Protein AF-A0A1Y2XE36-F1 (afdb_monomer_lite)

Structure (mmCIF, N/CA/C/O backbone):
data_AF-A0A1Y2XE36-F1
#
_entry.id   AF-A0A1Y2XE36-F1
#
loop_
_atom_site.group_PDB
_atom_site.id
_atom_site.type_symbol
_atom_site.label_atom_id
_atom_site.label_alt_id
_atom_site.label_comp_id
_atom_site.label_asym_id
_atom_site.label_entity_id
_atom_site.label_seq_id
_atom_site.pdbx_PDB_ins_code
_atom_site.Cartn_x
_atom_site.Cartn_y
_atom_site.Cartn_z
_atom_site.occupancy
_atom_site.B_iso_or_equiv
_atom_site.auth_seq_id
_atom_site.auth_comp_id
_atom_site.auth_asym_id
_atom_site.auth_atom_id
_atom_site.pdbx_PDB_model_num
ATOM 1 N N . MET A 1 1 ? -42.451 23.500 21.630 1.00 52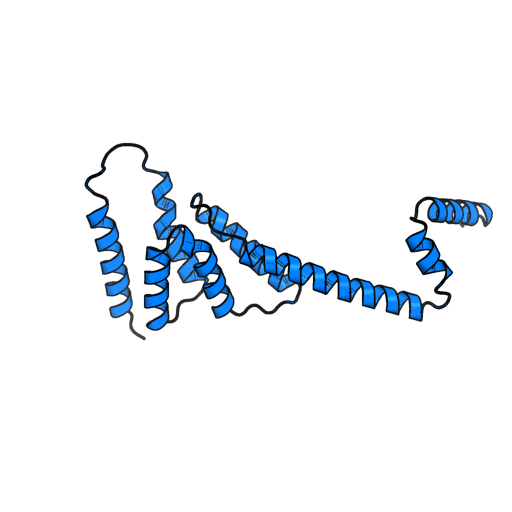.38 1 MET A N 1
ATOM 2 C CA . MET A 1 1 ? -43.451 22.410 21.682 1.00 52.38 1 MET A CA 1
ATOM 3 C C . MET A 1 1 ? -42.757 21.127 22.104 1.00 52.38 1 MET A C 1
ATOM 5 O O . MET A 1 1 ? -41.811 20.723 21.441 1.00 52.38 1 MET A O 1
ATOM 9 N N . ALA A 1 2 ? -43.164 20.532 23.225 1.00 70.12 2 ALA A N 1
ATOM 10 C CA . ALA A 1 2 ? -42.631 19.250 23.683 1.00 70.12 2 ALA A CA 1
ATOM 11 C C . ALA A 1 2 ? -43.468 18.109 23.091 1.00 70.12 2 ALA A C 1
ATOM 13 O O . ALA A 1 2 ? -44.692 18.214 23.046 1.00 70.12 2 ALA A O 1
ATOM 14 N N . LEU A 1 3 ? -42.824 17.028 22.641 1.00 76.44 3 LEU A N 1
ATOM 15 C CA . LEU A 1 3 ? -43.555 15.859 22.149 1.00 76.44 3 LEU A CA 1
ATOM 16 C C . LEU A 1 3 ? -44.419 15.262 23.261 1.00 76.44 3 LEU A C 1
ATOM 18 O O . LEU A 1 3 ? -43.937 15.047 24.382 1.00 76.44 3 LEU A O 1
ATOM 22 N N . THR A 1 4 ? -45.666 14.933 22.922 1.00 89.06 4 THR A N 1
ATOM 23 C CA . THR A 1 4 ? -46.552 14.199 23.826 1.00 89.06 4 THR A CA 1
ATOM 24 C C . THR A 1 4 ? -45.997 12.792 24.077 1.00 89.06 4 THR A C 1
ATOM 26 O O . THR A 1 4 ? -45.240 12.239 23.272 1.00 89.06 4 THR A O 1
ATOM 29 N N . ASN A 1 5 ? -46.362 12.176 25.204 1.00 87.44 5 ASN A N 1
ATOM 30 C CA . ASN A 1 5 ? -45.898 10.822 25.535 1.00 87.44 5 ASN A CA 1
ATOM 31 C C . ASN A 1 5 ? -46.329 9.777 24.490 1.00 87.44 5 ASN A C 1
ATOM 33 O O . ASN A 1 5 ? -45.598 8.819 24.239 1.00 87.44 5 ASN A O 1
ATOM 37 N N . MET A 1 6 ? -47.465 10.001 23.828 1.00 89.38 6 MET A N 1
ATOM 38 C CA . MET A 1 6 ? -47.943 9.160 22.731 1.00 89.38 6 MET A CA 1
ATOM 39 C C . MET A 1 6 ? -47.073 9.273 21.480 1.00 89.38 6 MET A C 1
ATOM 41 O O . MET A 1 6 ? -46.784 8.258 20.845 1.00 89.38 6 MET A O 1
ATOM 45 N N . ASP A 1 7 ? -46.604 10.474 21.149 1.00 85.19 7 ASP A N 1
ATOM 46 C CA . ASP A 1 7 ? -45.724 10.675 19.996 1.00 85.19 7 ASP A CA 1
ATOM 47 C C . ASP A 1 7 ? -44.355 10.038 20.235 1.00 85.19 7 ASP A C 1
ATOM 49 O O . ASP A 1 7 ? -43.833 9.343 19.363 1.00 85.19 7 ASP A O 1
ATOM 53 N N . LYS A 1 8 ? -43.819 10.159 21.457 1.00 85.50 8 LYS A N 1
ATOM 54 C CA . LYS A 1 8 ? -42.586 9.466 21.868 1.00 85.50 8 LYS A CA 1
ATOM 55 C C . LYS A 1 8 ? -42.714 7.946 21.724 1.00 85.50 8 LYS A C 1
ATOM 57 O O . LYS A 1 8 ? -41.809 7.305 21.195 1.00 85.50 8 LYS A O 1
ATOM 62 N N . LEU A 1 9 ? -43.847 7.373 22.139 1.00 86.62 9 LEU A N 1
ATOM 63 C CA . LEU A 1 9 ? -44.135 5.940 22.005 1.00 86.62 9 LEU A CA 1
ATOM 64 C C . LEU A 1 9 ? -44.249 5.495 20.544 1.00 86.62 9 LEU A C 1
ATOM 66 O O . LEU A 1 9 ? -43.702 4.456 20.174 1.00 86.62 9 LEU A O 1
ATOM 70 N N . LYS A 1 10 ? -44.925 6.277 19.695 1.00 84.62 10 LYS A N 1
ATOM 71 C CA . LYS A 1 10 ? -45.039 5.987 18.258 1.00 84.62 10 LYS A CA 1
ATOM 72 C C . LYS A 1 10 ? -43.679 6.031 17.566 1.00 84.62 10 LYS A C 1
ATOM 74 O O . LYS A 1 10 ? -43.368 5.134 16.783 1.00 84.62 10 LYS A O 1
ATOM 79 N N . ILE A 1 11 ? -42.850 7.021 17.893 1.00 81.38 11 ILE A N 1
ATOM 80 C CA . ILE A 1 11 ? -41.484 7.145 17.371 1.00 81.38 11 ILE A CA 1
ATOM 81 C C . ILE A 1 11 ? -40.626 5.964 17.832 1.00 81.38 11 ILE A C 1
ATOM 83 O O . ILE A 1 11 ? -40.015 5.305 16.994 1.00 81.38 11 ILE A O 1
ATOM 87 N N . ALA A 1 12 ? -40.646 5.620 19.123 1.00 76.88 12 ALA A N 1
ATOM 88 C CA . ALA A 1 12 ? -39.915 4.470 19.657 1.00 76.88 12 ALA A CA 1
ATOM 89 C C . ALA A 1 12 ? -40.328 3.155 18.974 1.00 76.88 12 ALA A C 1
ATOM 91 O O . ALA A 1 12 ? -39.475 2.375 18.553 1.00 76.88 12 ALA A O 1
ATOM 92 N N . LYS A 1 13 ? -41.634 2.942 18.781 1.00 80.00 13 LYS A N 1
ATOM 93 C CA . LYS A 1 13 ? -42.175 1.759 18.098 1.00 80.00 13 LYS A CA 1
ATOM 94 C C . LYS A 1 13 ? -41.775 1.706 16.624 1.00 80.00 13 LYS A C 1
ATOM 96 O O . LYS A 1 13 ? -41.534 0.626 16.093 1.00 80.00 13 LYS A O 1
ATOM 101 N N . THR A 1 14 ? -41.691 2.864 15.975 1.00 80.06 14 THR A N 1
ATOM 102 C CA . THR A 1 14 ? -41.261 2.977 14.578 1.00 80.06 14 THR A CA 1
ATOM 103 C C . THR A 1 14 ? -39.780 2.646 14.468 1.00 80.06 14 THR A C 1
ATOM 105 O O . THR A 1 14 ? -39.446 1.741 13.719 1.00 80.06 14 THR A O 1
ATOM 108 N N . ILE A 1 15 ? -38.927 3.253 15.301 1.00 71.38 15 ILE A N 1
ATOM 109 C CA . ILE A 1 15 ? -37.492 2.945 15.415 1.00 71.38 15 ILE A CA 1
ATOM 110 C C . ILE A 1 15 ? -37.280 1.440 15.651 1.00 71.38 15 ILE A C 1
ATOM 112 O O . ILE A 1 15 ? -36.540 0.794 14.914 1.00 71.38 15 ILE A O 1
ATOM 116 N N . MET A 1 16 ? -37.990 0.846 16.613 1.00 65.25 16 MET A N 1
ATOM 117 C CA . MET A 1 16 ? -37.930 -0.597 16.885 1.00 65.25 16 MET A CA 1
ATOM 118 C C . MET A 1 16 ? -38.360 -1.471 15.698 1.00 65.25 16 MET A C 1
ATOM 120 O O . MET A 1 16 ? -37.926 -2.611 15.593 1.00 65.25 16 MET A O 1
ATOM 124 N N . LYS A 1 17 ? -39.221 -0.979 14.807 1.00 72.19 17 LYS A N 1
ATOM 125 C CA . LYS A 1 17 ? -39.660 -1.725 13.622 1.00 72.19 17 LYS A CA 1
ATOM 126 C C . LYS A 1 17 ? -38.649 -1.626 12.476 1.00 72.19 17 LYS A C 1
ATOM 128 O O . LYS A 1 17 ? -38.546 -2.561 11.687 1.00 72.19 17 LYS A O 1
ATOM 133 N N . THR A 1 18 ? -37.917 -0.514 12.372 1.00 70.00 18 THR A N 1
ATOM 134 C CA . THR A 1 18 ? -36.941 -0.276 11.296 1.00 70.00 18 THR A CA 1
ATOM 135 C C . THR A 1 18 ? -35.593 -0.957 11.536 1.00 70.00 18 THR A C 1
ATOM 137 O O . THR A 1 18 ? -34.900 -1.279 10.571 1.00 70.00 18 THR A O 1
ATOM 140 N N . TYR A 1 19 ? -35.199 -1.194 12.791 1.00 58.94 19 TYR A N 1
ATOM 141 C CA . TYR A 1 19 ? -33.928 -1.855 13.103 1.00 58.94 19 TYR A CA 1
ATOM 142 C C . TYR A 1 19 ? -34.033 -3.389 13.039 1.00 58.94 19 TYR A C 1
ATOM 144 O O . TYR A 1 19 ? -35.001 -3.993 13.496 1.00 58.94 19 TYR A O 1
ATOM 152 N N . ARG A 1 20 ? -33.009 -4.047 12.469 1.00 62.66 20 ARG A N 1
ATOM 153 C CA . ARG A 1 20 ? -32.914 -5.520 12.402 1.00 62.66 20 ARG A CA 1
ATOM 154 C C . ARG A 1 20 ? -32.959 -6.118 13.817 1.00 62.66 20 ARG A C 1
ATOM 156 O O . ARG A 1 20 ? -32.248 -5.632 14.694 1.00 62.66 20 ARG A O 1
ATOM 163 N N . ARG A 1 21 ? -33.724 -7.206 14.013 1.00 56.34 21 ARG A N 1
ATOM 164 C CA . ARG A 1 21 ? -33.886 -7.931 15.299 1.00 56.34 21 ARG A CA 1
ATOM 165 C C . ARG A 1 21 ? -32.564 -8.169 16.042 1.00 56.34 21 ARG A C 1
ATOM 167 O O . ARG A 1 21 ? -32.505 -7.909 17.231 1.00 56.34 21 ARG A O 1
ATOM 174 N N . ASN A 1 22 ? -31.483 -8.499 15.332 1.00 56.09 22 ASN A N 1
ATOM 175 C CA . ASN A 1 22 ? -30.156 -8.699 15.932 1.00 56.09 22 ASN A CA 1
ATOM 176 C C . ASN A 1 22 ? -29.606 -7.462 16.667 1.00 56.09 22 ASN A C 1
ATOM 178 O O . ASN A 1 22 ? -28.896 -7.608 17.655 1.00 56.09 22 ASN A O 1
ATOM 182 N N . LEU A 1 23 ? -29.906 -6.247 16.193 1.00 58.84 23 LEU A N 1
ATOM 183 C CA . LEU A 1 23 ? -29.476 -5.010 16.851 1.00 58.84 23 LEU A CA 1
ATOM 184 C C . LEU A 1 23 ? -30.347 -4.712 18.077 1.00 58.84 23 LEU A C 1
ATOM 186 O O . LEU A 1 23 ? -29.850 -4.230 19.089 1.00 58.84 23 LEU A O 1
ATOM 190 N N . LEU A 1 24 ? -31.642 -5.028 17.990 1.00 58.97 24 LEU A N 1
ATOM 191 C CA . LEU A 1 24 ? -32.582 -4.900 19.099 1.00 58.97 24 LEU A CA 1
ATOM 192 C C . LEU A 1 24 ? -32.268 -5.890 20.214 1.00 58.97 24 LEU A C 1
ATOM 194 O O . LEU A 1 24 ? -32.206 -5.449 21.348 1.00 58.97 24 LEU A O 1
ATOM 198 N N . ASP A 1 25 ? -31.979 -7.156 19.915 1.00 58.75 25 ASP A N 1
ATOM 199 C CA . ASP A 1 25 ? -31.586 -8.168 20.910 1.00 58.75 25 ASP A CA 1
ATOM 200 C C . ASP A 1 25 ? -30.248 -7.829 21.585 1.00 58.75 25 ASP A C 1
ATOM 202 O O . ASP A 1 25 ? -30.059 -8.066 22.780 1.00 58.75 25 ASP A O 1
ATOM 206 N N . LEU A 1 26 ? -29.333 -7.185 20.851 1.00 58.44 26 LEU A N 1
ATOM 207 C CA . LEU A 1 26 ? -28.090 -6.649 21.405 1.00 58.44 26 LEU A CA 1
ATOM 208 C C . LEU A 1 26 ? -28.346 -5.473 22.364 1.00 58.44 26 LEU A C 1
ATOM 210 O O . LEU A 1 26 ? -27.699 -5.370 23.402 1.00 58.44 26 LEU A O 1
ATOM 214 N N . ILE A 1 27 ? -29.286 -4.584 22.034 1.00 57.56 27 ILE A N 1
ATOM 215 C CA . ILE A 1 27 ? -29.623 -3.407 22.851 1.00 57.56 27 ILE A CA 1
ATOM 216 C C . ILE A 1 27 ? -30.495 -3.797 24.058 1.00 57.56 27 ILE A C 1
ATOM 218 O O . ILE A 1 27 ? -30.280 -3.293 25.158 1.00 57.56 27 ILE A O 1
ATOM 222 N N . THR A 1 28 ? -31.449 -4.714 23.889 1.00 58.22 28 THR A N 1
ATOM 223 C CA . THR A 1 28 ? -32.373 -5.171 24.941 1.00 58.22 28 THR A CA 1
ATOM 224 C C . THR A 1 28 ? -31.719 -6.170 25.897 1.00 58.22 28 THR A C 1
ATOM 226 O O . THR A 1 28 ? -31.984 -6.117 27.099 1.00 58.22 28 THR A O 1
ATOM 229 N N . GLY A 1 29 ? -30.808 -7.024 25.413 1.00 57.78 29 GLY A N 1
ATOM 230 C CA . GLY A 1 29 ? -30.024 -7.949 26.239 1.00 57.78 29 GLY A CA 1
ATOM 231 C C . GLY A 1 29 ? -28.938 -7.262 27.078 1.00 57.78 29 GLY A C 1
ATOM 232 O O . GLY A 1 29 ? -28.485 -7.795 28.096 1.00 57.78 29 GLY A O 1
ATOM 233 N N . ILE A 1 30 ? -28.535 -6.043 26.705 1.00 57.78 30 ILE A N 1
ATOM 234 C CA . ILE A 1 30 ? -27.474 -5.289 27.372 1.00 57.78 30 ILE A CA 1
ATOM 235 C C . ILE A 1 30 ? -28.064 -4.117 28.176 1.00 57.78 30 ILE A C 1
ATOM 237 O O . ILE A 1 30 ? -28.013 -2.954 27.797 1.00 57.78 30 ILE A O 1
ATOM 241 N N . ARG A 1 31 ? -28.573 -4.425 29.376 1.00 60.53 31 ARG A N 1
ATOM 242 C CA . ARG A 1 31 ? -29.241 -3.471 30.292 1.00 60.53 31 ARG A CA 1
ATOM 243 C C . ARG A 1 31 ? -28.356 -2.367 30.903 1.00 60.53 31 ARG A C 1
ATOM 245 O O . ARG A 1 31 ? -28.866 -1.524 31.632 1.00 60.53 31 ARG A O 1
ATOM 252 N N . LYS A 1 32 ? -27.034 -2.382 30.683 1.00 68.25 32 LYS A N 1
ATOM 253 C CA . LYS A 1 32 ? -26.076 -1.428 31.280 1.00 68.25 32 LYS A CA 1
ATOM 254 C C . LYS A 1 32 ? -25.290 -0.715 30.182 1.00 68.25 32 LYS A C 1
ATOM 256 O O . LYS A 1 32 ? -24.613 -1.379 29.399 1.00 68.25 32 LYS A O 1
ATOM 261 N N . GLY A 1 33 ? -25.302 0.621 30.181 1.00 65.88 33 GLY A N 1
ATOM 262 C CA . GLY A 1 33 ? -24.595 1.444 29.188 1.00 65.88 33 GLY A CA 1
ATOM 263 C C . GLY A 1 33 ? -23.099 1.123 29.059 1.00 65.88 33 GLY A C 1
ATOM 264 O O . GLY A 1 33 ? -22.554 1.144 27.961 1.00 65.88 33 GLY A O 1
ATOM 265 N N . THR A 1 34 ? -22.450 0.693 30.145 1.00 72.44 34 THR A N 1
ATOM 266 C CA . THR A 1 34 ? -21.049 0.237 30.135 1.00 72.44 34 THR A CA 1
ATOM 267 C C . THR A 1 34 ? -20.824 -1.021 29.297 1.00 72.44 34 THR A C 1
ATOM 269 O O . THR A 1 34 ? -19.805 -1.136 28.619 1.00 72.44 34 THR A O 1
ATOM 272 N N . LYS A 1 35 ? -21.774 -1.962 29.292 1.00 74.19 35 LYS A N 1
ATOM 273 C CA . LYS A 1 35 ? -21.703 -3.147 28.432 1.00 74.19 35 LYS A CA 1
ATOM 274 C C . LYS A 1 35 ? -21.987 -2.789 26.966 1.00 74.19 35 LYS A C 1
ATOM 276 O O . LYS A 1 35 ? -21.343 -3.364 26.099 1.00 74.19 35 LYS A O 1
ATOM 281 N N . ILE A 1 36 ? -22.872 -1.821 26.690 1.00 76.81 36 ILE A N 1
ATOM 282 C CA . ILE A 1 36 ? -23.112 -1.315 25.322 1.00 76.81 36 ILE A CA 1
ATOM 283 C C . ILE A 1 36 ? -21.824 -0.699 24.773 1.00 76.81 36 ILE A C 1
ATOM 285 O O . ILE A 1 36 ? -21.358 -1.098 23.710 1.00 76.81 36 ILE A O 1
ATOM 289 N N . LEU A 1 37 ? -21.201 0.204 25.537 1.00 77.94 37 LEU A N 1
ATOM 290 C CA . LEU A 1 37 ? -19.920 0.818 25.180 1.00 77.94 37 LEU A CA 1
ATOM 291 C C . LEU A 1 37 ? -18.824 -0.229 24.971 1.00 77.94 37 LEU A C 1
ATOM 293 O O . LEU A 1 37 ? -18.075 -0.149 24.002 1.00 77.94 37 LEU A O 1
ATOM 297 N N . ARG A 1 38 ? -18.753 -1.251 25.833 1.00 82.75 38 ARG A N 1
ATOM 298 C CA . ARG A 1 38 ? -17.795 -2.352 25.677 1.00 82.75 38 ARG A CA 1
ATOM 299 C C . ARG A 1 38 ? -18.019 -3.122 24.376 1.00 82.75 38 ARG A C 1
ATOM 301 O O . ARG A 1 38 ? -17.061 -3.337 23.643 1.00 82.75 38 ARG A O 1
ATOM 308 N N . THR A 1 39 ? -19.258 -3.497 24.064 1.00 80.31 39 THR A N 1
ATOM 309 C CA . THR A 1 39 ? -19.590 -4.206 22.821 1.00 80.31 39 THR A CA 1
ATOM 310 C C . THR A 1 39 ? -19.304 -3.353 21.588 1.00 80.31 39 THR A C 1
ATOM 312 O O . THR A 1 39 ? -18.728 -3.859 20.627 1.00 80.31 39 THR A O 1
ATOM 315 N N . LEU A 1 40 ? -19.637 -2.059 21.616 1.00 79.81 40 LEU A N 1
ATOM 316 C CA . LEU A 1 40 ? -19.326 -1.128 20.529 1.00 79.81 40 LEU A CA 1
ATOM 317 C C . LEU A 1 40 ? -17.816 -0.991 20.325 1.00 79.81 40 LEU A C 1
ATOM 319 O O . LEU A 1 40 ? -17.353 -1.136 19.200 1.00 79.81 40 LEU A O 1
ATOM 323 N N . ASN A 1 41 ? -17.039 -0.818 21.396 1.00 80.62 41 ASN A N 1
ATOM 324 C CA . ASN A 1 41 ? -15.578 -0.755 21.317 1.00 80.62 41 ASN A CA 1
ATOM 325 C C . ASN A 1 41 ? -14.978 -2.056 20.773 1.00 80.62 41 ASN A C 1
ATOM 327 O O . ASN A 1 41 ? -14.108 -2.016 19.906 1.00 80.62 41 ASN A O 1
ATOM 331 N N . CYS A 1 42 ? -15.460 -3.217 21.227 1.00 82.75 42 CYS A N 1
ATOM 332 C CA . CYS A 1 42 ? -15.022 -4.511 20.704 1.00 82.75 42 CYS A CA 1
ATOM 333 C C . CYS A 1 42 ? -15.372 -4.676 19.217 1.00 82.75 42 CYS A C 1
ATOM 335 O O . CYS A 1 42 ? -14.541 -5.149 18.440 1.00 82.75 42 CYS A O 1
ATOM 337 N N . THR A 1 43 ? -16.572 -4.263 18.806 1.00 80.56 43 THR A N 1
ATOM 338 C CA . THR A 1 43 ? -17.030 -4.344 17.408 1.00 80.56 43 THR A CA 1
ATOM 339 C C . THR A 1 43 ? -16.252 -3.378 16.520 1.00 80.56 43 THR A C 1
ATOM 341 O O . THR A 1 43 ? -15.808 -3.754 15.440 1.00 80.56 43 THR A O 1
ATOM 344 N N . TYR A 1 44 ? -16.009 -2.155 16.988 1.00 79.25 44 TYR A N 1
ATOM 345 C CA . TYR A 1 44 ? -15.209 -1.162 16.280 1.00 79.25 44 TYR A CA 1
ATOM 346 C C . TYR A 1 44 ? -13.753 -1.617 16.138 1.00 79.25 44 TYR A C 1
ATOM 348 O O . TYR A 1 44 ? -13.196 -1.555 15.048 1.00 79.25 44 TYR A O 1
ATOM 356 N N . ALA A 1 45 ? -13.152 -2.161 17.200 1.00 82.94 45 ALA A N 1
ATOM 357 C CA . ALA A 1 45 ? -11.788 -2.682 17.156 1.00 82.94 45 ALA A CA 1
ATOM 358 C C . ALA A 1 45 ? -11.651 -3.893 16.216 1.00 82.94 45 ALA A C 1
ATOM 360 O O . ALA A 1 45 ? -10.682 -3.983 15.463 1.00 82.94 45 ALA A O 1
ATOM 361 N N . SER A 1 46 ? -12.609 -4.824 16.239 1.00 80.31 46 SER A N 1
ATOM 362 C CA . SER A 1 46 ? -12.604 -5.996 15.350 1.00 80.31 46 SER A CA 1
ATOM 363 C C . SER A 1 46 ? -12.860 -5.616 13.890 1.00 80.31 46 SER A C 1
ATOM 365 O O . SER A 1 46 ? -12.109 -6.047 13.017 1.00 80.31 46 SER A O 1
ATOM 367 N N . THR A 1 47 ? -13.835 -4.743 13.630 1.00 85.44 47 THR A N 1
ATOM 368 C CA . THR A 1 47 ? -14.111 -4.203 12.287 1.00 85.44 47 THR A CA 1
ATOM 369 C C . THR A 1 47 ? -12.926 -3.392 11.766 1.00 85.44 47 THR A C 1
ATOM 371 O O . THR A 1 47 ? -12.543 -3.537 10.610 1.00 85.44 47 THR A O 1
ATOM 374 N N . GLY A 1 48 ? -12.285 -2.593 12.623 1.00 86.81 48 GLY A N 1
ATOM 375 C CA . GLY A 1 48 ? -11.083 -1.835 12.286 1.00 86.81 48 GLY A CA 1
ATOM 376 C C . GLY A 1 48 ? -9.926 -2.741 11.869 1.00 86.81 48 GLY A C 1
ATOM 377 O O . GLY A 1 48 ? -9.325 -2.516 10.824 1.00 86.81 48 GLY A O 1
ATOM 378 N N . LYS A 1 49 ? -9.663 -3.821 12.619 1.00 88.56 49 LYS A N 1
ATOM 379 C CA . LYS A 1 49 ? -8.645 -4.822 12.250 1.00 88.56 49 LYS A CA 1
ATOM 380 C C . LYS A 1 49 ? -8.973 -5.543 10.941 1.00 88.56 49 LYS A C 1
ATOM 382 O O . LYS A 1 49 ? -8.075 -5.758 10.130 1.00 88.56 49 LYS A O 1
ATOM 387 N N . ALA A 1 50 ? -10.237 -5.905 10.720 1.00 89.44 50 ALA A N 1
ATOM 388 C CA . ALA A 1 50 ? -10.667 -6.507 9.459 1.00 89.44 50 ALA A CA 1
ATOM 389 C C . ALA A 1 50 ? -10.435 -5.543 8.286 1.00 89.44 50 ALA A C 1
ATOM 391 O O . ALA A 1 50 ? -9.832 -5.922 7.285 1.00 89.44 50 ALA A O 1
ATOM 392 N N . ARG A 1 51 ? -10.800 -4.267 8.456 1.00 91.19 51 ARG A N 1
ATOM 393 C CA . ARG A 1 51 ? -10.603 -3.232 7.439 1.00 91.19 51 ARG A CA 1
ATOM 394 C C . ARG A 1 51 ? -9.128 -2.956 7.146 1.00 91.19 51 ARG A C 1
ATOM 396 O O . ARG A 1 51 ? -8.761 -2.808 5.984 1.00 91.19 51 ARG A O 1
ATOM 403 N N . GLN A 1 52 ? -8.281 -2.911 8.176 1.00 92.31 52 GLN A N 1
ATOM 404 C CA . GLN A 1 52 ? -6.824 -2.814 8.023 1.00 92.31 52 GLN A CA 1
ATOM 405 C C . GLN A 1 52 ? -6.290 -3.958 7.155 1.00 92.31 52 GLN A C 1
ATOM 407 O O . GLN A 1 52 ? -5.536 -3.724 6.212 1.00 92.31 52 GLN A O 1
ATOM 412 N N . LYS A 1 53 ? -6.725 -5.192 7.440 1.00 93.12 53 LYS A N 1
ATOM 413 C CA . LYS A 1 53 ? -6.331 -6.378 6.675 1.00 93.12 53 LYS A CA 1
ATOM 414 C C . LYS A 1 53 ? -6.779 -6.295 5.212 1.00 93.12 53 LYS A C 1
ATOM 416 O O . LYS A 1 53 ? -5.968 -6.553 4.331 1.00 93.12 53 LYS A O 1
ATOM 421 N N . GLU A 1 54 ? -8.021 -5.898 4.947 1.00 94.50 54 GLU A N 1
ATOM 422 C CA . GLU A 1 54 ? -8.524 -5.718 3.576 1.00 94.50 54 GLU A CA 1
ATOM 423 C C . GLU A 1 54 ? -7.700 -4.697 2.785 1.00 94.50 54 GLU A C 1
ATOM 425 O O . GLU A 1 54 ? -7.294 -4.967 1.659 1.00 94.50 54 GLU A O 1
ATOM 430 N N . LEU A 1 55 ? -7.422 -3.530 3.378 1.00 94.94 55 LEU A N 1
ATOM 431 C CA . LEU A 1 55 ? -6.622 -2.479 2.740 1.00 94.94 55 LEU A CA 1
ATOM 432 C C . LEU A 1 55 ? -5.190 -2.947 2.460 1.00 94.94 55 LEU A C 1
ATOM 434 O O . LEU A 1 55 ? -4.614 -2.631 1.418 1.00 94.94 55 LEU A O 1
ATOM 438 N N . TRP A 1 56 ? -4.620 -3.717 3.387 1.00 94.75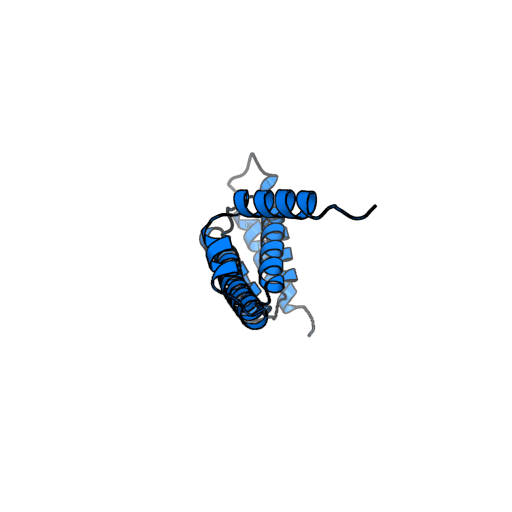 56 TRP A N 1
ATOM 439 C CA . TRP A 1 56 ? -3.309 -4.328 3.221 1.00 94.75 56 TRP A CA 1
ATOM 440 C C . TRP A 1 56 ? -3.280 -5.325 2.057 1.00 94.75 56 TRP A C 1
ATOM 442 O O . TRP A 1 56 ? -2.397 -5.253 1.201 1.00 94.75 56 TRP A O 1
ATOM 452 N N . GLU A 1 57 ? -4.264 -6.221 1.985 1.00 94.56 57 GLU A N 1
ATOM 453 C CA . GLU A 1 57 ? -4.395 -7.181 0.886 1.00 94.56 57 GLU A CA 1
ATOM 454 C C . GLU A 1 57 ? -4.639 -6.481 -0.456 1.00 94.56 57 GLU A C 1
ATOM 456 O O . GLU A 1 57 ? -4.042 -6.867 -1.464 1.00 94.56 57 GLU A O 1
ATOM 461 N N . GLU A 1 58 ? -5.446 -5.416 -0.479 1.00 94.25 58 GLU A N 1
ATOM 462 C CA . GLU A 1 58 ? -5.654 -4.599 -1.675 1.00 94.25 58 GLU A CA 1
ATOM 463 C C . GLU A 1 58 ? -4.325 -4.016 -2.174 1.00 94.25 58 GLU A C 1
ATOM 465 O O . GLU A 1 58 ? -4.022 -4.114 -3.363 1.00 94.25 58 GLU A O 1
ATOM 470 N N . LEU A 1 59 ? -3.498 -3.462 -1.280 1.00 94.88 59 LEU A N 1
ATOM 471 C CA . LEU A 1 59 ? -2.194 -2.894 -1.628 1.00 94.88 59 LEU A CA 1
ATOM 472 C C . LEU A 1 59 ? -1.229 -3.948 -2.205 1.00 94.88 59 LEU A C 1
ATOM 474 O O . LEU A 1 59 ? -0.566 -3.686 -3.215 1.00 94.88 59 LEU A O 1
ATOM 478 N N . LEU A 1 60 ? -1.159 -5.136 -1.594 1.00 92.69 60 LEU A N 1
ATOM 479 C CA . LEU A 1 60 ? -0.287 -6.232 -2.043 1.00 92.69 60 LEU A CA 1
ATOM 480 C C . LEU A 1 60 ? -0.719 -6.829 -3.391 1.00 92.69 60 LEU A C 1
ATOM 482 O O . LEU A 1 60 ? 0.122 -7.235 -4.200 1.00 92.69 60 LEU A O 1
ATOM 486 N N . ASN A 1 61 ? -2.026 -6.863 -3.650 1.00 92.12 61 ASN A N 1
ATOM 487 C CA . ASN A 1 61 ? -2.596 -7.433 -4.870 1.00 92.12 61 ASN A CA 1
ATOM 488 C C . ASN A 1 61 ? -2.751 -6.419 -6.006 1.00 92.12 61 ASN A C 1
ATOM 490 O O . ASN A 1 61 ? -3.137 -6.790 -7.117 1.00 92.12 61 ASN A O 1
ATOM 494 N N . LYS A 1 62 ? -2.412 -5.148 -5.775 1.00 91.06 62 LYS A N 1
ATOM 495 C CA . LYS A 1 62 ? -2.487 -4.080 -6.775 1.00 91.06 62 LYS A CA 1
ATOM 496 C C . LYS A 1 62 ? -1.368 -4.208 -7.804 1.00 91.06 62 LYS A C 1
ATOM 498 O O . LYS A 1 62 ? -0.463 -3.390 -7.827 1.00 91.06 62 LYS A O 1
ATOM 503 N N . LYS A 1 63 ? -1.392 -5.252 -8.634 1.00 92.50 63 LYS A N 1
ATOM 504 C CA . LYS A 1 63 ? -0.378 -5.499 -9.668 1.00 92.50 63 LYS A CA 1
ATOM 505 C C . LYS A 1 63 ? -0.500 -4.503 -10.814 1.00 92.50 63 LYS A C 1
ATOM 507 O O . LYS A 1 63 ? -1.601 -4.126 -11.216 1.00 92.50 63 LYS A O 1
ATOM 512 N N . TYR A 1 64 ? 0.640 -4.097 -11.362 1.00 91.56 64 TYR A N 1
ATOM 513 C CA . TYR A 1 64 ? 0.671 -3.241 -12.537 1.00 91.56 64 TYR A CA 1
ATOM 514 C C . TYR A 1 64 ? 0.179 -4.000 -13.767 1.00 91.56 64 TYR A C 1
ATOM 516 O O . TYR A 1 64 ? 0.637 -5.104 -14.062 1.00 91.56 64 TYR A O 1
ATOM 524 N N . ASP A 1 65 ? -0.744 -3.392 -14.506 1.00 87.06 65 ASP A N 1
ATOM 525 C CA . ASP A 1 65 ? -1.390 -4.000 -15.669 1.00 87.06 65 ASP A CA 1
ATOM 526 C C . ASP A 1 65 ? -0.649 -3.734 -16.989 1.00 87.06 65 ASP A C 1
ATOM 528 O O . ASP A 1 65 ? -1.010 -4.299 -18.021 1.00 87.06 65 ASP A O 1
ATOM 532 N N . GLY A 1 66 ? 0.411 -2.921 -16.967 1.00 85.25 66 GLY A N 1
ATOM 533 C CA . GLY A 1 66 ? 1.157 -2.543 -18.168 1.00 85.25 66 GLY A CA 1
ATOM 534 C C . GLY A 1 66 ? 0.612 -1.309 -18.887 1.00 85.25 66 GLY A C 1
ATOM 535 O O . GLY A 1 66 ? 1.195 -0.925 -19.898 1.00 85.25 66 GLY A O 1
ATOM 536 N N . LYS A 1 67 ? -0.485 -0.700 -18.412 1.00 85.50 67 LYS A N 1
ATOM 537 C CA . LYS A 1 67 ? -1.186 0.357 -19.151 1.00 85.50 67 LYS A CA 1
ATOM 538 C C . LYS A 1 67 ? -0.615 1.744 -18.889 1.00 85.50 67 LYS A C 1
ATOM 540 O O . LYS A 1 67 ? 0.227 2.214 -19.643 1.00 85.50 67 LYS A O 1
ATOM 545 N N . ASP A 1 68 ? -1.147 2.449 -17.895 1.00 88.94 68 ASP A N 1
ATOM 546 C CA . ASP A 1 68 ? -0.841 3.856 -17.645 1.00 88.94 68 ASP A CA 1
ATOM 547 C C . ASP A 1 68 ? 0.001 4.008 -16.368 1.00 88.94 68 ASP A C 1
ATOM 549 O O . ASP A 1 68 ? -0.538 3.868 -15.264 1.00 88.94 68 ASP A O 1
ATOM 553 N N . PRO A 1 69 ? 1.304 4.314 -16.498 1.00 89.69 69 PRO A N 1
ATOM 554 C CA . PRO A 1 69 ? 2.205 4.504 -15.364 1.00 89.69 69 PRO A CA 1
ATOM 555 C C . PRO A 1 69 ? 1.767 5.611 -14.400 1.00 89.69 69 PRO A C 1
ATOM 557 O O . PRO A 1 69 ? 1.920 5.474 -13.184 1.00 89.69 69 PRO A O 1
ATOM 560 N N . ILE A 1 70 ? 1.206 6.707 -14.919 1.00 90.25 70 ILE A N 1
ATOM 561 C CA . ILE A 1 70 ? 0.801 7.866 -14.115 1.00 90.25 70 ILE A CA 1
ATOM 562 C C . ILE A 1 70 ? -0.450 7.511 -13.323 1.00 90.25 70 ILE A C 1
ATOM 564 O O . ILE A 1 70 ? -0.486 7.663 -12.100 1.00 90.25 70 ILE A O 1
ATOM 568 N N . GLN A 1 71 ? -1.472 6.984 -14.002 1.00 91.81 71 GLN A N 1
ATOM 569 C CA . GLN A 1 71 ? -2.709 6.608 -13.319 1.00 91.81 71 GLN A CA 1
ATOM 570 C C . GLN A 1 71 ? -2.467 5.495 -12.303 1.00 91.81 71 GLN A C 1
ATOM 572 O O . GLN A 1 71 ? -3.011 5.543 -11.198 1.00 91.81 71 GLN A O 1
ATOM 577 N N . TYR A 1 72 ? -1.641 4.506 -12.648 1.00 92.00 72 TYR A N 1
ATOM 578 C CA . TYR A 1 72 ? -1.307 3.441 -11.718 1.00 92.00 72 TYR A CA 1
ATOM 579 C C . TYR A 1 72 ? -0.542 3.972 -10.500 1.00 92.00 72 TYR A C 1
ATOM 581 O O . TYR A 1 72 ? -0.945 3.687 -9.374 1.00 92.00 72 TYR A O 1
ATOM 589 N N . SER A 1 73 ? 0.519 4.767 -10.691 1.00 92.31 73 SER A N 1
ATOM 590 C CA . SER A 1 73 ? 1.312 5.284 -9.565 1.00 92.31 73 SER A CA 1
ATOM 591 C C . SER A 1 73 ? 0.479 6.179 -8.645 1.00 92.31 73 SER A C 1
ATOM 593 O O . SER A 1 73 ? 0.632 6.115 -7.426 1.00 92.31 73 SER A O 1
ATOM 595 N N . SER A 1 74 ? -0.462 6.949 -9.198 1.00 93.44 74 SER A N 1
ATOM 596 C CA . SER A 1 74 ? -1.446 7.710 -8.423 1.00 93.44 74 SER A CA 1
ATOM 597 C C . SER A 1 74 ? -2.352 6.795 -7.585 1.00 93.44 74 SER A C 1
ATOM 599 O O . SER A 1 74 ? -2.428 6.942 -6.364 1.00 93.44 74 SER A O 1
ATOM 601 N N . LYS A 1 75 ? -2.968 5.777 -8.204 1.00 94.19 75 LYS A N 1
ATOM 602 C CA . LYS A 1 75 ? -3.828 4.802 -7.506 1.00 94.19 75 LYS A CA 1
ATOM 603 C C . LYS A 1 75 ? -3.077 3.979 -6.460 1.00 94.19 75 LYS A C 1
ATOM 605 O O . LYS A 1 75 ? -3.667 3.573 -5.457 1.00 94.19 75 LYS A O 1
ATOM 610 N N . TRP A 1 76 ? -1.803 3.684 -6.694 1.00 94.50 76 TRP A N 1
ATOM 611 C CA . TRP A 1 76 ? -0.962 2.978 -5.736 1.00 94.50 76 TRP A CA 1
ATOM 612 C C . TRP A 1 76 ? -0.628 3.875 -4.537 1.00 94.50 76 TRP A C 1
ATOM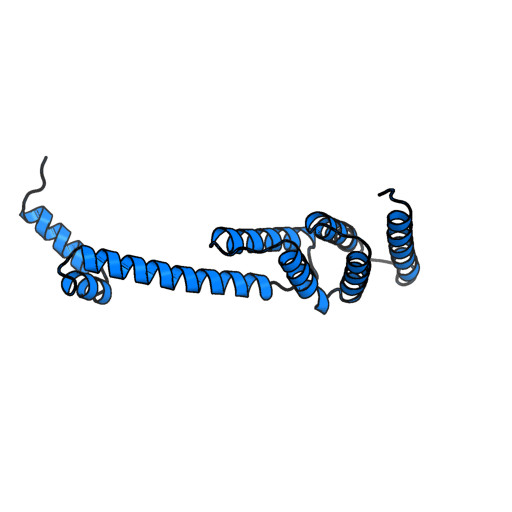 614 O O . TRP A 1 76 ? -0.826 3.453 -3.401 1.00 94.50 76 TRP A O 1
ATOM 624 N N . ARG A 1 77 ? -0.264 5.150 -4.764 1.00 94.19 77 ARG A N 1
ATOM 625 C CA . ARG A 1 77 ? -0.079 6.140 -3.683 1.00 94.19 77 ARG A CA 1
ATOM 626 C C . ARG A 1 77 ? -1.342 6.305 -2.832 1.00 94.19 77 ARG A C 1
ATOM 628 O O . ARG A 1 77 ? -1.244 6.376 -1.612 1.00 94.19 77 ARG A O 1
ATOM 635 N N . GLN A 1 78 ? -2.521 6.328 -3.455 1.00 94.94 78 GLN A N 1
ATOM 636 C CA . GLN A 1 78 ? -3.799 6.365 -2.734 1.00 94.94 78 GLN A CA 1
ATOM 637 C C . GLN A 1 78 ? -4.004 5.130 -1.843 1.00 94.94 78 GLN A C 1
ATOM 639 O O . GLN A 1 78 ? -4.414 5.279 -0.697 1.00 94.94 78 GLN A O 1
ATOM 644 N N . ALA A 1 79 ? -3.672 3.928 -2.327 1.00 95.00 79 ALA A N 1
ATOM 645 C CA . ALA A 1 79 ? -3.774 2.706 -1.523 1.00 95.00 79 ALA A CA 1
ATOM 646 C C . ALA A 1 79 ? -2.813 2.715 -0.324 1.00 95.00 79 ALA A C 1
ATOM 648 O O . ALA A 1 79 ? -3.208 2.351 0.779 1.00 95.00 79 ALA A O 1
ATOM 649 N N . VAL A 1 80 ? -1.577 3.192 -0.512 1.00 95.06 80 VAL A N 1
ATOM 650 C CA . VAL A 1 80 ? -0.621 3.364 0.595 1.00 95.06 80 VAL A CA 1
ATOM 651 C C . VAL A 1 80 ? -1.169 4.318 1.654 1.00 95.06 80 VAL A C 1
ATOM 653 O O . VAL A 1 80 ? -1.123 3.994 2.839 1.00 95.06 80 VAL A O 1
ATOM 656 N N . ARG A 1 81 ? -1.733 5.462 1.241 1.00 94.06 81 ARG A N 1
ATOM 657 C CA . ARG A 1 81 ? -2.356 6.417 2.170 1.00 94.06 81 ARG A CA 1
ATOM 658 C C . ARG A 1 81 ? -3.516 5.789 2.931 1.00 94.06 81 ARG A C 1
ATOM 660 O O . ARG A 1 81 ? -3.544 5.903 4.146 1.00 94.06 81 ARG A O 1
ATOM 667 N N . ALA A 1 82 ? -4.399 5.054 2.256 1.00 94.00 82 ALA A N 1
ATOM 668 C CA . ALA A 1 82 ? -5.518 4.376 2.911 1.00 94.00 82 ALA A CA 1
ATOM 669 C C . ALA A 1 82 ? -5.046 3.366 3.976 1.00 94.00 82 ALA A C 1
ATOM 671 O O . ALA A 1 82 ? -5.592 3.318 5.079 1.00 94.00 82 ALA A O 1
ATOM 672 N N . VAL A 1 83 ? -3.988 2.597 3.687 1.00 93.75 83 VAL A N 1
ATOM 673 C CA . VAL A 1 83 ? -3.359 1.701 4.673 1.00 93.75 83 VAL A CA 1
ATOM 674 C C . VAL A 1 83 ? -2.804 2.496 5.859 1.00 93.75 83 VAL A C 1
ATOM 676 O O . VAL A 1 83 ? -3.039 2.123 7.007 1.00 93.75 83 VAL A O 1
ATOM 679 N N . GLN A 1 84 ? -2.122 3.616 5.621 1.00 93.06 84 GLN A N 1
ATOM 680 C CA . GLN A 1 84 ? -1.576 4.452 6.696 1.00 93.06 84 GLN A CA 1
ATOM 681 C C . GLN A 1 84 ? -2.666 5.116 7.551 1.00 93.06 84 GLN A C 1
ATOM 683 O O . GLN A 1 84 ? -2.584 5.094 8.778 1.00 93.06 84 GLN A O 1
ATOM 688 N N . GLU A 1 85 ? -3.716 5.639 6.921 1.00 91.38 85 GLU A N 1
ATOM 689 C CA . GLU A 1 85 ? -4.882 6.249 7.575 1.00 91.38 85 GLU A CA 1
ATOM 690 C C . GLU A 1 85 ? -5.662 5.241 8.425 1.00 91.38 85 GLU A C 1
ATOM 692 O O . GLU A 1 85 ? -6.247 5.607 9.442 1.00 91.38 85 GLU A O 1
ATOM 697 N N . SER A 1 86 ? -5.607 3.950 8.078 1.00 89.88 86 SER A N 1
ATOM 698 C CA . SER A 1 86 ? -6.174 2.884 8.909 1.00 89.88 86 SER A CA 1
ATOM 699 C C . SER A 1 86 ? -5.405 2.646 10.220 1.00 89.88 86 SER A C 1
ATOM 701 O O . SER A 1 86 ? -5.857 1.868 11.059 1.00 89.88 86 SER A O 1
ATOM 703 N N . GLY A 1 87 ? -4.259 3.307 10.423 1.00 88.06 87 GLY A N 1
ATOM 704 C CA . GLY A 1 87 ? -3.405 3.190 11.609 1.00 88.06 87 GLY A CA 1
ATOM 705 C C . GLY A 1 87 ? -2.233 2.216 11.450 1.00 88.06 87 GLY A C 1
ATOM 706 O O . GLY A 1 87 ?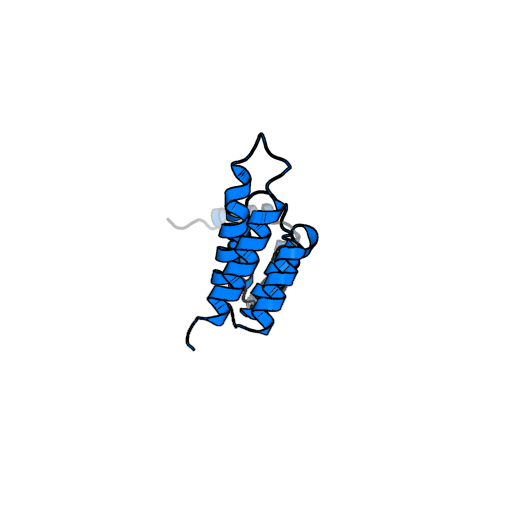 -1.468 2.025 12.398 1.00 88.06 87 GLY A O 1
ATOM 707 N N . MET A 1 88 ? -2.058 1.604 10.273 1.00 90.94 88 MET A N 1
ATOM 708 C CA . MET A 1 88 ? -0.901 0.752 9.989 1.00 90.94 88 MET A CA 1
ATOM 709 C C . MET A 1 88 ? 0.330 1.603 9.665 1.00 90.94 88 MET A C 1
ATOM 711 O O . MET A 1 88 ? 0.298 2.489 8.814 1.00 90.94 88 MET A O 1
ATOM 715 N N . LYS A 1 89 ? 1.460 1.309 10.311 1.00 90.31 89 LYS A N 1
ATOM 716 C CA . LYS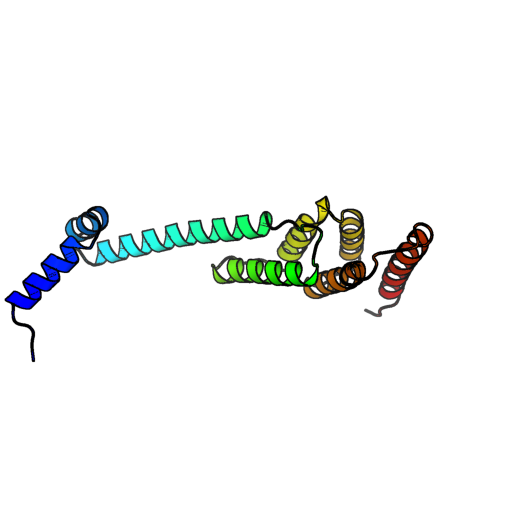 A 1 89 ? 2.733 1.973 10.008 1.00 90.31 89 LYS A CA 1
ATOM 717 C C . LYS A 1 89 ? 3.433 1.237 8.875 1.00 90.31 89 LYS A C 1
ATOM 719 O O . LYS A 1 89 ? 3.869 0.106 9.062 1.00 90.31 89 LYS A O 1
ATOM 724 N N . LEU A 1 90 ? 3.558 1.896 7.726 1.00 91.00 90 LEU A N 1
ATOM 725 C CA . LEU A 1 90 ? 4.289 1.374 6.576 1.00 91.00 90 LEU A CA 1
ATOM 726 C C . LEU A 1 90 ? 5.538 2.218 6.338 1.00 91.00 90 LEU A C 1
ATOM 728 O O . LEU A 1 90 ? 5.429 3.389 5.963 1.00 91.00 90 LEU A O 1
ATOM 732 N N . ASN A 1 91 ? 6.715 1.644 6.582 1.00 91.62 91 ASN A N 1
ATOM 733 C CA . ASN A 1 91 ? 7.979 2.353 6.406 1.00 91.62 91 ASN A CA 1
ATOM 734 C C . ASN A 1 91 ? 8.353 2.472 4.913 1.00 91.62 91 ASN A C 1
ATOM 736 O O . ASN A 1 91 ? 7.783 1.797 4.053 1.00 91.62 91 ASN A O 1
ATOM 740 N N . SER A 1 92 ? 9.302 3.352 4.590 1.00 90.06 92 SER A N 1
ATOM 741 C CA . SER A 1 92 ? 9.674 3.625 3.195 1.00 90.06 92 SER A CA 1
ATOM 742 C C . SER A 1 92 ? 10.238 2.396 2.473 1.00 90.06 92 SER A C 1
ATOM 744 O O . SER A 1 92 ? 9.943 2.193 1.301 1.00 90.06 92 SER A O 1
ATOM 746 N N . GLU A 1 93 ? 10.999 1.542 3.157 1.00 91.00 93 GLU A N 1
ATOM 747 C CA . GLU A 1 93 ? 11.588 0.330 2.566 1.00 91.00 93 GLU A CA 1
ATOM 748 C C . GLU A 1 93 ? 10.525 -0.719 2.214 1.00 91.00 93 GLU A C 1
ATOM 750 O O . GLU A 1 93 ? 10.559 -1.310 1.134 1.00 91.00 93 GLU A O 1
ATOM 755 N N . GLN A 1 94 ? 9.530 -0.901 3.084 1.00 93.25 94 GLN A N 1
ATOM 756 C CA . GLN A 1 94 ? 8.363 -1.744 2.836 1.00 93.25 94 GLN A CA 1
ATOM 757 C C . GLN A 1 94 ? 7.567 -1.213 1.646 1.00 93.25 94 GLN A C 1
ATOM 759 O O . GLN A 1 94 ? 7.208 -1.984 0.760 1.00 93.25 94 GLN A O 1
ATOM 764 N N . GLN A 1 95 ? 7.340 0.102 1.583 1.00 94.38 95 GLN A N 1
ATOM 765 C CA . GLN A 1 95 ? 6.660 0.727 0.447 1.00 94.38 95 GLN A CA 1
ATOM 766 C C . GLN A 1 95 ? 7.404 0.467 -0.867 1.00 94.38 95 GLN A C 1
ATOM 768 O O . GLN A 1 95 ? 6.776 0.051 -1.837 1.00 94.38 95 GLN A O 1
ATOM 773 N N . ILE A 1 96 ? 8.728 0.646 -0.894 1.00 93.81 96 ILE A N 1
ATOM 774 C CA . ILE A 1 96 ? 9.566 0.377 -2.073 1.00 93.81 96 ILE A CA 1
ATOM 775 C C . ILE A 1 96 ? 9.501 -1.103 -2.465 1.00 93.81 96 ILE A C 1
ATOM 777 O O . ILE A 1 96 ? 9.312 -1.427 -3.636 1.00 93.81 96 ILE A O 1
ATOM 781 N N . THR A 1 97 ? 9.606 -2.006 -1.492 1.00 93.50 97 THR A N 1
ATOM 782 C CA . THR A 1 97 ? 9.563 -3.455 -1.730 1.00 93.50 97 THR A CA 1
ATOM 783 C C . THR A 1 97 ? 8.228 -3.877 -2.339 1.00 93.50 97 THR A C 1
ATOM 785 O O . THR A 1 97 ? 8.203 -4.560 -3.362 1.00 93.50 97 THR A O 1
ATOM 788 N N . ILE A 1 98 ? 7.113 -3.421 -1.760 1.00 94.62 98 ILE A N 1
ATOM 789 C CA . ILE A 1 98 ? 5.761 -3.705 -2.261 1.00 94.62 98 ILE A CA 1
ATOM 790 C C . ILE A 1 98 ? 5.565 -3.095 -3.644 1.00 94.62 98 ILE A C 1
ATOM 792 O O . ILE A 1 98 ? 5.018 -3.749 -4.532 1.00 94.62 98 ILE A O 1
ATOM 796 N N . PHE A 1 99 ? 6.031 -1.858 -3.840 1.00 93.19 99 PHE A N 1
ATOM 797 C CA . PHE A 1 99 ? 5.979 -1.191 -5.131 1.00 93.19 99 PHE A CA 1
ATOM 798 C C . PHE A 1 99 ? 6.644 -2.071 -6.188 1.00 93.19 99 PHE A C 1
ATOM 800 O O . PHE A 1 99 ? 5.962 -2.516 -7.105 1.00 93.19 99 PHE A O 1
ATOM 807 N N . LEU A 1 100 ? 7.920 -2.427 -6.014 1.00 93.00 100 LEU A N 1
ATOM 808 C CA . LEU A 1 100 ? 8.678 -3.259 -6.955 1.00 93.00 100 LEU A CA 1
ATOM 809 C C . LEU A 1 100 ? 8.042 -4.641 -7.186 1.00 93.00 100 LEU A C 1
ATOM 811 O O . LEU A 1 100 ? 7.913 -5.067 -8.337 1.00 93.00 100 LEU A O 1
ATOM 815 N N . ALA A 1 101 ? 7.561 -5.302 -6.128 1.00 92.50 101 ALA A N 1
ATOM 816 C CA . ALA A 1 101 ? 6.868 -6.590 -6.216 1.00 92.50 101 ALA A CA 1
ATOM 817 C C . ALA A 1 101 ? 5.553 -6.520 -7.017 1.00 92.50 101 ALA A C 1
ATOM 819 O O . ALA A 1 101 ? 5.077 -7.525 -7.558 1.00 92.50 101 ALA A O 1
ATOM 820 N N . ASN A 1 102 ? 4.935 -5.342 -7.123 1.00 91.75 102 ASN A N 1
ATOM 821 C CA . ASN A 1 102 ? 3.734 -5.155 -7.930 1.00 91.75 102 ASN A CA 1
ATOM 822 C C . ASN A 1 102 ? 4.022 -4.991 -9.431 1.00 91.75 102 ASN A C 1
ATOM 824 O O . ASN A 1 102 ? 3.102 -5.147 -10.237 1.00 91.75 102 ASN A O 1
ATOM 828 N N . TYR A 1 103 ? 5.281 -4.764 -9.821 1.00 85.69 103 TYR A N 1
ATOM 829 C CA . TYR A 1 103 ? 5.711 -4.631 -11.221 1.00 85.69 103 TYR A CA 1
ATOM 830 C C . TYR A 1 103 ? 6.457 -5.839 -11.775 1.00 85.69 103 TYR A C 1
ATOM 832 O O . TYR A 1 103 ? 6.572 -5.958 -12.998 1.00 85.69 103 TYR A O 1
ATOM 840 N N . GLU A 1 104 ? 6.963 -6.723 -10.913 1.00 80.69 104 GLU A N 1
ATOM 841 C CA . GLU A 1 104 ? 7.899 -7.788 -11.291 1.00 80.69 104 GLU A CA 1
ATOM 842 C C . GLU A 1 104 ? 7.397 -8.657 -12.455 1.00 80.69 104 GLU A C 1
ATOM 844 O O . GLU A 1 104 ? 8.168 -9.010 -13.345 1.00 80.69 104 GLU A O 1
ATOM 849 N N . ASN A 1 105 ? 6.088 -8.906 -12.526 1.00 82.50 105 ASN A N 1
ATOM 850 C CA . ASN A 1 105 ? 5.490 -9.724 -13.583 1.00 82.50 105 ASN A CA 1
ATOM 851 C C . ASN A 1 105 ? 5.455 -9.046 -14.961 1.00 82.50 105 ASN A C 1
ATOM 853 O O . ASN A 1 105 ? 5.484 -9.735 -15.978 1.00 82.50 105 ASN A O 1
ATOM 857 N N . LYS A 1 106 ? 5.346 -7.714 -15.026 1.00 85.81 106 LYS A N 1
ATOM 858 C CA . LYS A 1 106 ? 5.207 -6.981 -16.299 1.00 85.81 106 LYS A CA 1
ATOM 859 C C . LYS A 1 106 ? 6.496 -6.319 -16.752 1.00 85.81 106 LYS A C 1
ATOM 861 O O . LYS A 1 106 ? 6.699 -6.155 -17.949 1.00 85.81 106 LYS A O 1
ATOM 866 N N . ILE A 1 107 ? 7.346 -5.914 -15.813 1.00 87.44 107 ILE A N 1
ATOM 867 C CA . ILE A 1 107 ? 8.543 -5.123 -16.099 1.00 87.44 107 ILE A CA 1
ATOM 868 C C . ILE A 1 107 ? 9.733 -5.638 -15.277 1.00 87.44 107 ILE A C 1
ATOM 870 O O . ILE A 1 107 ? 10.438 -4.889 -14.597 1.00 87.44 107 ILE A O 1
ATOM 874 N N . LYS A 1 108 ? 9.960 -6.952 -15.350 1.00 89.06 108 LYS A N 1
ATOM 875 C CA . LYS A 1 108 ? 10.978 -7.669 -14.572 1.00 89.06 108 LYS A CA 1
ATOM 876 C C . LYS A 1 108 ? 12.382 -7.075 -14.703 1.00 89.06 108 LYS A C 1
ATOM 878 O O . LYS A 1 108 ? 13.096 -6.952 -13.712 1.00 89.06 108 LYS A O 1
ATOM 883 N N . ASP A 1 109 ? 12.777 -6.685 -15.913 1.00 89.06 109 ASP A N 1
ATOM 884 C CA . ASP A 1 109 ? 14.126 -6.167 -16.166 1.00 89.06 109 ASP A CA 1
ATOM 885 C C . ASP A 1 109 ? 14.365 -4.809 -15.512 1.00 89.06 109 ASP A C 1
ATOM 887 O O . ASP A 1 109 ? 15.432 -4.581 -14.945 1.00 89.06 109 ASP A O 1
ATOM 891 N N . TRP A 1 110 ? 13.367 -3.922 -15.545 1.00 90.69 110 TRP A N 1
ATOM 892 C CA . TRP A 1 110 ? 13.449 -2.637 -14.855 1.00 90.69 110 TRP A CA 1
ATOM 893 C C . TRP A 1 110 ? 13.504 -2.842 -13.342 1.00 90.69 110 TRP A C 1
ATOM 895 O O . TRP A 1 110 ? 14.368 -2.263 -12.692 1.00 90.69 110 TRP A O 1
ATOM 905 N N . VAL A 1 111 ? 12.674 -3.740 -12.792 1.00 92.00 111 VAL A N 1
ATOM 906 C CA . VAL A 1 111 ? 12.698 -4.080 -11.359 1.00 92.00 111 VAL A CA 1
ATOM 907 C C . VAL A 1 111 ? 14.083 -4.570 -10.929 1.00 92.00 111 VAL A C 1
ATOM 909 O O . VAL A 1 111 ? 14.629 -4.054 -9.957 1.00 92.00 111 VAL A O 1
ATOM 912 N N . LYS A 1 112 ? 14.702 -5.486 -11.686 1.00 91.00 112 LYS A N 1
ATOM 913 C CA . LYS A 1 112 ? 16.065 -5.973 -11.406 1.00 91.00 112 LYS A CA 1
ATOM 914 C C . LYS A 1 112 ? 17.112 -4.859 -11.433 1.00 91.00 112 LYS A C 1
ATOM 916 O O . LYS A 1 112 ? 18.041 -4.868 -10.630 1.00 91.00 112 LYS A O 1
ATOM 921 N N . ILE A 1 113 ? 17.002 -3.921 -12.374 1.00 90.06 113 ILE A N 1
ATOM 922 C CA . ILE A 1 113 ? 17.933 -2.789 -12.477 1.00 90.06 113 ILE A CA 1
ATOM 923 C C . ILE A 1 113 ? 17.760 -1.858 -11.281 1.00 90.06 113 ILE A C 1
ATOM 925 O O . ILE A 1 113 ? 18.750 -1.512 -10.643 1.00 90.06 113 ILE A O 1
ATOM 929 N N . THR A 1 114 ? 16.523 -1.500 -10.947 1.00 90.75 114 THR A N 1
ATOM 930 C CA . THR A 1 114 ? 16.216 -0.642 -9.799 1.00 90.75 114 THR A CA 1
ATOM 931 C C . THR A 1 114 ? 16.673 -1.283 -8.489 1.00 90.75 114 THR A C 1
ATOM 933 O O . THR A 1 114 ? 17.302 -0.614 -7.680 1.00 90.75 114 THR A O 1
ATOM 936 N N . GLN A 1 115 ? 16.473 -2.593 -8.305 1.00 90.75 115 GLN A N 1
ATOM 937 C CA . GLN A 1 115 ? 17.006 -3.326 -7.149 1.00 90.75 115 GLN A CA 1
ATOM 938 C C . GLN A 1 115 ? 18.534 -3.241 -7.059 1.00 90.75 115 GLN A C 1
ATOM 940 O O . GLN A 1 115 ? 19.064 -2.948 -5.993 1.00 90.75 115 GLN A O 1
ATOM 945 N N . LYS A 1 116 ? 19.255 -3.428 -8.174 1.00 89.50 116 LYS A N 1
ATOM 946 C CA . LYS A 1 116 ? 20.720 -3.267 -8.191 1.00 89.50 116 LYS A CA 1
ATOM 947 C C . LYS A 1 116 ? 21.153 -1.849 -7.824 1.00 89.50 116 LYS A C 1
ATOM 949 O O . LYS A 1 116 ? 22.137 -1.691 -7.113 1.00 89.50 116 LYS A O 1
ATOM 954 N N . VAL A 1 117 ? 20.431 -0.830 -8.296 1.00 88.69 117 VAL A N 1
ATOM 955 C CA . VAL A 1 117 ? 20.708 0.569 -7.940 1.00 88.69 117 VAL A CA 1
ATOM 956 C C . VAL A 1 117 ? 20.497 0.794 -6.444 1.00 88.69 117 VAL A C 1
ATOM 958 O O . VAL A 1 117 ? 21.376 1.366 -5.807 1.00 88.69 117 VAL A O 1
ATOM 961 N N . LEU A 1 118 ? 19.404 0.275 -5.877 1.00 88.62 118 LEU A N 1
ATOM 962 C CA . LEU A 1 118 ? 19.094 0.366 -4.447 1.00 88.62 118 LEU A CA 1
ATOM 963 C C . LEU A 1 118 ? 20.153 -0.285 -3.550 1.00 88.62 118 LEU A C 1
ATOM 965 O O . LEU A 1 118 ? 20.397 0.203 -2.451 1.00 88.62 118 LEU A O 1
ATOM 969 N N . CYS A 1 119 ? 20.812 -1.353 -4.015 1.00 85.12 119 CYS A N 1
ATOM 970 C CA . CYS A 1 119 ? 21.922 -1.974 -3.287 1.00 85.12 119 CYS A CA 1
ATOM 971 C C . CYS A 1 119 ? 23.161 -1.073 -3.183 1.00 85.12 119 CYS A C 1
ATOM 973 O O . CYS A 1 119 ? 23.989 -1.287 -2.304 1.00 85.12 119 CYS A O 1
ATOM 975 N N . SER A 1 120 ? 23.324 -0.109 -4.091 1.00 84.00 120 SER A N 1
ATOM 976 C CA . SER A 1 120 ? 24.500 0.768 -4.131 1.00 84.00 120 SER A CA 1
ATOM 977 C C . SER A 1 120 ? 24.197 2.199 -3.694 1.00 84.00 120 SER A C 1
ATOM 979 O O . SER A 1 120 ? 25.093 2.885 -3.220 1.00 84.00 120 SER A O 1
ATOM 981 N N . HIS A 1 121 ? 22.958 2.659 -3.863 1.00 84.56 121 HIS A N 1
ATOM 982 C CA . HIS A 1 121 ? 22.540 4.026 -3.578 1.00 84.56 121 HIS A CA 1
ATOM 983 C C . HIS A 1 121 ? 21.156 4.020 -2.946 1.00 84.56 121 HIS A C 1
ATOM 985 O O . HIS A 1 121 ? 20.210 3.444 -3.487 1.00 84.56 121 HIS A O 1
ATOM 991 N N . LYS A 1 122 ? 21.015 4.724 -1.823 1.00 86.62 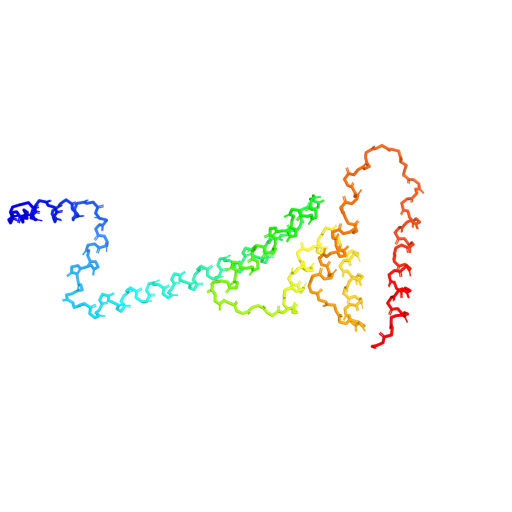122 LYS A N 1
ATOM 992 C CA . LYS A 1 122 ? 19.710 4.915 -1.199 1.00 86.62 122 LYS A CA 1
ATOM 993 C C . LYS A 1 122 ? 18.852 5.795 -2.108 1.00 86.62 122 LYS A C 1
ATOM 995 O O . LYS A 1 122 ? 19.228 6.927 -2.392 1.00 86.62 122 LYS A O 1
ATOM 1000 N N . GLN A 1 123 ? 17.706 5.276 -2.537 1.00 88.56 123 GLN A N 1
ATOM 1001 C CA . GLN A 1 123 ? 16.686 6.052 -3.239 1.00 88.56 123 GLN A CA 1
ATOM 1002 C C . GLN A 1 123 ? 15.423 6.137 -2.389 1.00 88.56 123 GLN A C 1
ATOM 1004 O O . GLN A 1 123 ? 15.061 5.211 -1.658 1.00 88.56 123 GLN A O 1
ATOM 1009 N N . THR A 1 124 ? 14.739 7.262 -2.500 1.00 92.12 124 THR A N 1
ATOM 1010 C CA . THR A 1 124 ? 13.409 7.469 -1.944 1.00 92.12 124 THR A CA 1
ATOM 1011 C C . THR A 1 124 ? 12.351 6.834 -2.843 1.00 92.12 124 THR A C 1
ATOM 1013 O O . THR A 1 124 ? 12.535 6.648 -4.046 1.00 92.12 124 THR A O 1
ATOM 1016 N N . LEU A 1 125 ? 11.188 6.533 -2.265 1.00 91.38 125 LEU A N 1
ATOM 1017 C CA . LEU A 1 125 ? 10.051 6.018 -3.025 1.00 91.38 125 LEU A CA 1
ATOM 1018 C C . LEU A 1 125 ? 9.616 6.976 -4.144 1.00 91.38 125 LEU A C 1
ATOM 1020 O O . LEU A 1 125 ? 9.251 6.523 -5.225 1.00 91.38 125 LEU A O 1
ATOM 1024 N N . THR A 1 126 ? 9.663 8.285 -3.893 1.00 92.00 126 THR A N 1
ATOM 1025 C CA . THR A 1 126 ? 9.305 9.308 -4.882 1.00 92.00 126 THR A CA 1
ATOM 1026 C C . THR A 1 126 ? 10.228 9.245 -6.092 1.00 92.00 126 THR A C 1
ATOM 1028 O O . THR A 1 126 ? 9.731 9.148 -7.207 1.00 92.00 126 THR A O 1
ATOM 1031 N N . GLU A 1 127 ? 11.547 9.180 -5.880 1.00 91.88 127 GLU A N 1
ATOM 1032 C CA . GLU A 1 127 ? 12.524 9.052 -6.971 1.00 91.88 127 GLU A CA 1
ATOM 1033 C C . GLU A 1 127 ? 12.275 7.796 -7.813 1.00 91.88 127 GLU A C 1
ATOM 1035 O O . GLU A 1 127 ? 12.308 7.855 -9.037 1.00 91.88 127 GLU A O 1
ATOM 1040 N N . ILE A 1 128 ? 11.954 6.667 -7.174 1.00 92.50 128 ILE A N 1
ATOM 1041 C CA . ILE A 1 128 ? 11.662 5.410 -7.879 1.00 92.50 128 ILE A CA 1
ATOM 1042 C C . ILE A 1 128 ? 10.368 5.512 -8.697 1.00 92.50 128 ILE A C 1
ATOM 1044 O O . ILE A 1 128 ? 10.298 4.990 -9.812 1.00 92.50 128 ILE A O 1
ATOM 1048 N N . ILE A 1 129 ? 9.333 6.161 -8.155 1.00 92.38 129 ILE A N 1
ATOM 1049 C CA . ILE A 1 129 ? 8.071 6.377 -8.871 1.00 92.38 129 ILE A CA 1
ATOM 1050 C C . ILE A 1 129 ? 8.282 7.321 -10.057 1.00 92.38 129 ILE A C 1
ATOM 1052 O O . ILE A 1 129 ? 7.749 7.059 -11.134 1.00 92.38 129 ILE A O 1
ATOM 1056 N N . ASP A 1 130 ? 9.051 8.391 -9.886 1.00 91.19 130 ASP A N 1
ATOM 1057 C CA . ASP A 1 130 ? 9.313 9.362 -10.947 1.00 91.19 130 ASP A CA 1
ATOM 1058 C C . ASP A 1 130 ? 10.183 8.745 -12.052 1.00 91.19 130 ASP A C 1
ATOM 1060 O O . ASP A 1 130 ? 9.865 8.884 -13.235 1.00 91.19 130 ASP A O 1
ATOM 1064 N N . ASP A 1 131 ? 11.196 7.955 -11.680 1.00 90.81 131 ASP A N 1
ATOM 1065 C CA . ASP A 1 131 ? 11.981 7.125 -12.600 1.00 90.81 131 ASP A CA 1
ATOM 1066 C C . ASP A 1 131 ? 11.083 6.172 -13.402 1.00 90.81 131 ASP A C 1
ATOM 1068 O O . ASP A 1 131 ? 11.235 6.025 -14.616 1.00 90.81 131 ASP A O 1
ATOM 1072 N N . PHE A 1 132 ? 10.132 5.518 -12.730 1.00 90.31 132 PHE A N 1
ATOM 1073 C CA . PHE A 1 132 ? 9.164 4.633 -13.372 1.00 90.31 132 PHE A CA 1
ATOM 1074 C C . PHE A 1 132 ? 8.268 5.393 -14.357 1.00 90.31 132 PHE A C 1
ATOM 1076 O O . PHE A 1 132 ? 8.095 4.975 -15.503 1.00 90.31 132 PHE A O 1
ATOM 1083 N N . VAL A 1 133 ? 7.691 6.519 -13.938 1.00 90.06 133 VAL A N 1
ATOM 1084 C CA . VAL A 1 133 ? 6.826 7.322 -14.805 1.00 90.06 133 VAL A CA 1
ATOM 1085 C C . VAL A 1 133 ? 7.610 7.817 -16.018 1.00 90.06 133 VAL A C 1
ATOM 1087 O O . VAL A 1 133 ? 7.125 7.659 -17.133 1.00 90.06 133 VAL A O 1
ATOM 1090 N N . SER A 1 134 ? 8.825 8.331 -15.835 1.00 88.12 134 SER A N 1
ATOM 1091 C CA . SER A 1 134 ? 9.680 8.797 -16.932 1.00 88.12 134 SER A CA 1
ATOM 1092 C C . SER A 1 134 ? 9.956 7.693 -17.964 1.00 88.12 134 SER A C 1
ATOM 1094 O O . SER A 1 134 ? 9.731 7.874 -19.162 1.00 88.12 134 SER A O 1
ATOM 1096 N N . GLU A 1 135 ? 10.335 6.499 -17.499 1.00 86.31 135 GLU A N 1
ATOM 1097 C CA . GLU A 1 135 ? 10.700 5.370 -18.363 1.00 86.31 135 GLU A CA 1
ATOM 1098 C C . GLU A 1 135 ? 9.508 4.821 -19.176 1.00 86.31 135 GLU A C 1
ATOM 1100 O O . GLU A 1 135 ? 9.661 4.377 -20.321 1.00 86.31 135 GLU A O 1
ATOM 1105 N N . PHE A 1 136 ? 8.297 4.834 -18.603 1.00 85.31 136 PHE A N 1
ATOM 1106 C CA . PHE A 1 136 ? 7.136 4.154 -19.191 1.00 85.31 136 PHE A CA 1
ATOM 1107 C C . PHE A 1 136 ? 6.050 5.091 -19.739 1.00 85.31 136 PHE A C 1
ATOM 1109 O O . PHE A 1 136 ? 5.231 4.639 -20.542 1.00 85.31 136 PHE A O 1
ATOM 1116 N N . CYS A 1 137 ? 6.030 6.380 -19.385 1.00 81.25 137 CYS A N 1
ATOM 1117 C CA . CYS A 1 137 ? 5.003 7.326 -19.846 1.00 81.25 137 CYS A CA 1
ATOM 1118 C C . CYS A 1 137 ? 5.080 7.571 -21.365 1.00 81.25 137 CYS A C 1
ATOM 1120 O O . CYS A 1 137 ? 4.059 7.615 -22.055 1.00 81.25 137 CYS A O 1
ATOM 1122 N N . HIS A 1 138 ? 6.289 7.613 -21.933 1.00 66.50 138 HIS A N 1
ATOM 1123 C CA . HIS A 1 138 ? 6.494 7.879 -23.362 1.00 66.50 138 HIS A CA 1
ATOM 1124 C C . HIS A 1 138 ? 6.124 6.714 -24.298 1.00 66.50 138 HIS A C 1
ATOM 1126 O O . HIS A 1 138 ? 6.044 6.901 -25.515 1.00 66.50 138 HIS A O 1
ATOM 1132 N N . LYS A 1 139 ? 5.851 5.510 -23.772 1.00 59.78 139 LYS A N 1
ATOM 1133 C CA . LYS A 1 139 ? 5.511 4.332 -24.594 1.00 59.78 139 LYS A CA 1
ATOM 1134 C C . LYS A 1 139 ? 4.091 4.369 -25.181 1.00 59.78 139 LYS A C 1
ATOM 1136 O O . LYS A 1 139 ? 3.801 3.590 -26.083 1.00 59.78 139 LYS A O 1
ATOM 1141 N N . LYS A 1 140 ? 3.226 5.303 -24.758 1.00 52.97 140 LYS A N 1
ATOM 1142 C CA . LYS A 1 140 ? 1.868 5.487 -25.316 1.00 52.97 140 LYS A CA 1
ATOM 1143 C C . LYS A 1 140 ? 1.823 6.183 -26.687 1.00 52.97 140 LYS A C 1
ATOM 1145 O O . LYS A 1 140 ? 0.820 6.060 -27.380 1.00 52.97 140 LYS A O 1
ATOM 1150 N N . GLY A 1 141 ? 2.884 6.883 -27.097 1.00 45.19 141 GLY A N 1
ATOM 1151 C CA . GLY A 1 141 ? 2.877 7.720 -28.308 1.00 45.19 141 GLY A CA 1
ATOM 1152 C C . GLY A 1 141 ? 3.327 7.047 -29.610 1.00 45.19 141 GLY A C 1
ATOM 1153 O O . GLY A 1 141 ? 3.303 7.692 -30.651 1.00 45.19 141 GLY A O 1
ATOM 1154 N N . LYS A 1 142 ? 3.769 5.782 -29.594 1.00 44.84 142 LYS A N 1
ATOM 1155 C CA . LYS A 1 142 ? 4.303 5.115 -30.794 1.00 44.84 142 LYS A CA 1
ATOM 1156 C C . LYS A 1 142 ? 3.450 3.930 -31.220 1.00 44.84 142 LYS A C 1
ATOM 1158 O O . LYS A 1 142 ? 3.763 2.782 -30.918 1.00 44.84 142 LYS A O 1
ATOM 1163 N N . LYS A 1 143 ? 2.397 4.217 -31.986 1.00 46.31 143 LYS A N 1
ATOM 1164 C CA . LYS A 1 143 ? 1.895 3.276 -32.992 1.00 46.31 143 LYS A CA 1
ATOM 1165 C C . LYS A 1 143 ? 2.469 3.673 -34.359 1.00 46.31 143 LYS A C 1
ATOM 1167 O O . LYS A 1 143 ? 2.391 4.829 -34.757 1.00 46.31 143 LYS A O 1
ATOM 1172 N N . SER A 1 144 ? 2.989 2.663 -35.053 1.00 46.53 144 SER A N 1
ATOM 1173 C CA . SER A 1 144 ? 3.573 2.633 -36.404 1.00 46.53 144 SER A CA 1
ATOM 1174 C C . SER A 1 144 ? 5.063 2.999 -36.557 1.00 46.53 144 SER A C 1
ATOM 1176 O O . SER A 1 144 ? 5.536 4.050 -36.140 1.00 46.53 144 SER A O 1
ATOM 1178 N N . ASN A 1 145 ? 5.760 2.047 -37.187 1.00 36.69 145 ASN A N 1
ATOM 1179 C CA . ASN A 1 145 ? 7.086 2.074 -37.807 1.00 36.69 145 ASN A CA 1
ATOM 1180 C C . ASN A 1 145 ? 8.307 2.285 -36.898 1.00 36.69 145 ASN A C 1
ATOM 1182 O O . ASN A 1 145 ? 8.764 3.400 -36.668 1.00 36.69 145 ASN A O 1
ATOM 1186 N N . ASN A 1 146 ? 8.876 1.169 -36.419 1.00 36.53 146 ASN A N 1
ATOM 1187 C CA . ASN A 1 146 ? 10.277 0.771 -36.671 1.00 36.53 146 ASN A CA 1
ATOM 1188 C C . ASN A 1 146 ? 10.733 -0.290 -35.657 1.00 36.53 146 ASN A C 1
ATOM 1190 O O . ASN A 1 146 ? 11.181 0.021 -34.552 1.00 36.53 146 ASN A O 1
ATOM 1194 N N . LEU A 1 147 ? 10.673 -1.556 -36.075 1.00 43.09 147 LEU A N 1
ATOM 1195 C CA . LEU A 1 147 ? 11.123 -2.735 -35.325 1.00 43.09 147 LEU A CA 1
ATOM 1196 C C . LEU A 1 147 ? 12.659 -2.894 -35.247 1.00 43.09 147 LEU A C 1
ATOM 1198 O O . LEU A 1 147 ? 13.130 -3.896 -34.728 1.00 43.09 147 LEU A O 1
ATOM 1202 N N . ALA A 1 148 ? 13.453 -1.910 -35.684 1.00 38.69 148 ALA A N 1
ATOM 1203 C CA . ALA A 1 148 ? 14.919 -2.027 -35.723 1.00 38.69 148 ALA A CA 1
ATOM 1204 C C . ALA A 1 148 ? 15.694 -1.084 -34.774 1.00 38.69 148 ALA A C 1
ATOM 1206 O O . ALA A 1 148 ? 16.905 -1.222 -34.645 1.00 38.69 148 ALA A O 1
ATOM 1207 N N . HIS A 1 149 ? 15.046 -0.144 -34.068 1.00 40.53 149 HIS A N 1
ATOM 1208 C CA . HIS A 1 149 ? 15.766 0.904 -33.307 1.00 40.53 149 HIS A CA 1
ATOM 1209 C C . HIS A 1 149 ? 15.589 0.839 -31.770 1.00 40.53 149 HIS A C 1
ATOM 1211 O O . HIS A 1 149 ? 16.062 1.714 -31.036 1.00 40.53 149 HIS A O 1
ATOM 1217 N N . VAL A 1 150 ? 14.912 -0.186 -31.243 1.00 42.72 150 VAL A N 1
ATOM 1218 C CA . VAL A 1 150 ? 14.589 -0.271 -29.802 1.00 42.72 150 VAL A CA 1
ATOM 1219 C C . VAL A 1 150 ? 15.791 -0.728 -28.958 1.00 42.72 150 VAL A C 1
ATOM 1221 O O . VAL A 1 150 ? 15.969 -0.250 -27.842 1.00 42.72 150 VAL A O 1
ATOM 1224 N N . SER A 1 151 ? 16.720 -1.512 -29.515 1.00 39.09 151 SER A N 1
ATOM 1225 C CA . SER A 1 151 ? 17.855 -2.053 -28.744 1.00 39.09 151 SER A CA 1
ATOM 1226 C C . SER A 1 151 ? 18.930 -1.012 -28.361 1.00 39.09 151 SER A C 1
ATOM 1228 O O . SER A 1 151 ? 19.675 -1.203 -27.397 1.00 39.09 151 SER A O 1
ATOM 1230 N N . GLN A 1 152 ? 19.013 0.123 -29.069 1.00 42.75 152 GLN A N 1
ATOM 1231 C CA . GLN A 1 152 ? 20.036 1.154 -28.817 1.00 42.75 152 GLN A CA 1
ATOM 1232 C C . GLN A 1 152 ? 19.606 2.235 -27.812 1.00 42.75 152 GLN A C 1
ATOM 1234 O O . GLN A 1 152 ? 20.467 2.804 -27.138 1.00 42.75 152 GLN A O 1
ATOM 1239 N N . LYS A 1 153 ? 18.304 2.535 -27.680 1.00 44.38 153 LYS A N 1
ATOM 1240 C CA . LYS A 1 153 ? 17.821 3.552 -26.723 1.00 44.38 153 LYS A CA 1
ATOM 1241 C C . LYS A 1 153 ? 17.770 3.024 -25.287 1.00 44.38 153 LYS A C 1
ATOM 1243 O O . LYS A 1 153 ? 18.233 3.727 -24.392 1.00 44.38 153 LYS A O 1
ATOM 1248 N N . ASP A 1 154 ? 17.353 1.773 -25.095 1.00 45.94 154 ASP A N 1
ATOM 1249 C CA . ASP A 1 154 ? 17.327 1.120 -23.775 1.00 45.94 154 ASP A CA 1
ATOM 1250 C C . ASP A 1 154 ? 18.744 0.925 -23.206 1.00 45.94 154 ASP A C 1
ATOM 1252 O O . ASP A 1 154 ? 18.988 1.097 -22.011 1.00 45.94 154 ASP A O 1
ATOM 1256 N N . SER A 1 155 ? 19.719 0.651 -24.078 1.00 43.66 155 SER A N 1
ATOM 1257 C CA . SER A 1 155 ? 21.136 0.570 -23.707 1.00 43.66 155 SER A CA 1
ATOM 1258 C C . SER A 1 155 ? 21.699 1.939 -23.306 1.00 43.66 155 SER A C 1
ATOM 1260 O O . SER A 1 155 ? 22.425 2.048 -22.319 1.00 43.66 155 SER A O 1
ATOM 1262 N N . LYS A 1 156 ? 21.319 3.014 -24.015 1.00 45.22 156 LYS A N 1
ATOM 1263 C CA . LYS A 1 156 ? 21.756 4.381 -23.696 1.00 45.22 156 LYS A CA 1
ATOM 1264 C C . LYS A 1 156 ? 21.172 4.886 -22.374 1.00 45.22 156 LYS A C 1
ATOM 1266 O O . LYS A 1 156 ? 21.930 5.446 -21.594 1.00 45.22 156 LYS A O 1
ATOM 1271 N N . HIS A 1 157 ? 19.893 4.648 -22.068 1.00 51.78 157 HIS A N 1
ATOM 1272 C CA . HIS A 1 157 ? 19.305 5.061 -20.781 1.00 51.78 157 HIS A CA 1
ATOM 1273 C C . HIS A 1 157 ? 19.913 4.308 -19.584 1.00 51.78 157 HIS A C 1
ATOM 1275 O O . HIS A 1 157 ? 20.257 4.937 -18.582 1.00 51.78 157 HIS A O 1
ATOM 1281 N N . LYS A 1 158 ? 20.175 2.995 -19.713 1.00 55.16 158 LYS A N 1
ATOM 1282 C CA . LYS A 1 158 ? 20.909 2.215 -18.694 1.00 55.16 158 LYS A CA 1
ATOM 1283 C C . LYS A 1 158 ? 22.324 2.749 -18.456 1.00 55.16 158 LYS A C 1
ATOM 1285 O O . LYS A 1 158 ? 22.735 2.900 -17.307 1.00 55.16 158 LYS A O 1
ATOM 1290 N N . ILE A 1 159 ? 23.060 3.062 -19.526 1.00 53.25 159 ILE A N 1
ATOM 1291 C CA . ILE A 1 159 ? 24.425 3.608 -19.443 1.00 53.25 159 ILE A CA 1
ATOM 1292 C C . ILE A 1 159 ? 24.416 5.021 -18.847 1.00 53.25 159 ILE A C 1
ATOM 1294 O O . ILE A 1 159 ? 25.290 5.350 -18.052 1.00 53.25 159 ILE A O 1
ATOM 1298 N N . VAL A 1 160 ? 23.428 5.846 -19.193 1.00 55.44 160 VAL A N 1
ATOM 1299 C CA . VAL A 1 160 ? 23.273 7.205 -18.665 1.00 55.44 160 VAL A CA 1
ATOM 1300 C C . VAL A 1 160 ? 22.946 7.162 -17.172 1.00 55.44 160 VAL A C 1
ATOM 1302 O O . VAL A 1 160 ? 23.671 7.772 -16.396 1.00 55.44 160 VAL A O 1
ATOM 1305 N N . LYS A 1 161 ? 21.966 6.368 -16.726 1.00 58.59 161 LYS A N 1
ATOM 1306 C CA . LYS A 1 161 ? 21.616 6.266 -15.297 1.00 58.59 161 LYS A CA 1
ATOM 1307 C C . LYS A 1 161 ? 22.786 5.759 -14.442 1.00 58.59 161 LYS A C 1
ATOM 1309 O O . LYS A 1 161 ? 23.072 6.330 -13.394 1.00 58.59 161 LYS A O 1
ATOM 1314 N N . LEU A 1 162 ? 23.529 4.759 -14.925 1.00 54.62 162 LEU A N 1
ATOM 1315 C CA . LEU A 1 162 ? 24.737 4.257 -14.253 1.00 54.62 162 LEU A CA 1
ATOM 1316 C C . LEU A 1 162 ? 25.899 5.270 -14.249 1.00 54.62 162 LEU A C 1
ATOM 1318 O O . LEU A 1 162 ? 26.671 5.297 -13.294 1.00 54.62 162 LEU A O 1
ATOM 1322 N N . LYS A 1 163 ? 26.032 6.111 -15.286 1.00 54.84 163 LYS A N 1
ATOM 1323 C CA . LYS A 1 163 ? 27.048 7.179 -15.343 1.00 54.84 163 LYS A CA 1
ATOM 1324 C C . LYS A 1 163 ? 26.697 8.383 -14.466 1.00 54.84 163 LYS A C 1
ATOM 1326 O O . LYS A 1 163 ? 27.582 8.909 -13.803 1.00 54.84 163 LYS A O 1
ATOM 1331 N N . TYR A 1 164 ? 25.431 8.797 -14.421 1.00 54.00 164 TYR A N 1
ATOM 1332 C CA . TYR A 1 164 ? 24.978 9.903 -13.568 1.00 54.00 164 TYR A CA 1
ATOM 1333 C C . TYR A 1 164 ? 25.076 9.560 -12.075 1.00 54.00 164 TYR A C 1
ATOM 1335 O O . TYR A 1 164 ? 25.440 10.422 -11.283 1.00 54.00 164 TYR A O 1
ATOM 1343 N N . LEU A 1 165 ? 24.817 8.305 -11.691 1.00 55.19 165 LEU A N 1
ATOM 1344 C CA . LEU A 1 165 ? 24.955 7.856 -10.300 1.00 55.19 165 LEU A CA 1
ATOM 1345 C C . LEU A 1 165 ? 26.421 7.720 -9.854 1.00 55.19 165 LEU A C 1
ATOM 1347 O O . LEU A 1 165 ? 26.718 7.986 -8.700 1.00 55.19 165 LEU A O 1
ATOM 1351 N N . LYS A 1 166 ? 27.353 7.394 -10.763 1.00 53.94 166 LYS A N 1
ATOM 1352 C CA . LYS A 1 166 ? 28.800 7.382 -10.464 1.00 53.94 166 LYS A CA 1
ATOM 1353 C C . LYS A 1 166 ? 29.414 8.771 -10.247 1.00 53.94 166 LYS A C 1
ATOM 1355 O O . LYS A 1 166 ? 30.482 8.852 -9.653 1.00 53.94 166 LYS A O 1
ATOM 1360 N N . ASN A 1 167 ? 28.771 9.832 -10.738 1.00 47.34 167 ASN A N 1
ATOM 1361 C CA . ASN A 1 167 ? 29.332 11.188 -10.773 1.00 47.34 167 ASN A CA 1
ATOM 1362 C C . ASN A 1 167 ? 28.612 12.185 -9.845 1.00 47.34 167 ASN A C 1
ATOM 1364 O O . ASN A 1 167 ? 28.895 13.380 -9.913 1.00 47.34 167 ASN A O 1
ATOM 1368 N N . LYS A 1 168 ? 27.672 11.738 -9.001 1.00 40.16 168 LYS A N 1
ATOM 1369 C CA . LYS A 1 168 ? 27.047 12.607 -7.993 1.00 40.16 168 LYS A CA 1
ATOM 1370 C C . LYS A 1 168 ? 27.955 12.672 -6.752 1.00 40.16 168 LYS A C 1
ATOM 1372 O O . LYS A 1 168 ? 28.239 11.613 -6.198 1.00 40.16 168 LYS A O 1
ATOM 1377 N N . PRO A 1 169 ? 28.431 13.858 -6.325 1.00 42.84 169 PRO A N 1
ATOM 1378 C CA . PRO A 1 169 ? 29.189 13.984 -5.083 1.00 42.84 169 PRO A CA 1
ATOM 1379 C C . PRO A 1 169 ? 28.285 13.694 -3.874 1.00 42.84 169 PRO A C 1
ATOM 1381 O O . PRO A 1 169 ? 27.090 13.999 -3.923 1.00 42.84 169 PRO A O 1
ATOM 1384 N N . ASN A 1 170 ? 28.875 13.062 -2.851 1.00 42.88 170 ASN A N 1
ATOM 1385 C CA . ASN A 1 170 ? 28.238 12.658 -1.588 1.00 42.88 170 ASN A CA 1
ATOM 1386 C C . ASN A 1 170 ? 27.566 13.818 -0.848 1.00 42.88 170 ASN A C 1
ATOM 1388 O O . ASN A 1 170 ? 28.170 14.914 -0.815 1.00 42.88 170 ASN A O 1
#

Radius of gyration: 27.26 Å; chains: 1; bounding box: 77×32×69 Å

pLDDT: mean 77.39, std 17.81, range [36.53, 95.06]

Sequence (170 aa):
MALTNMDKLKIAKTIMKTYRRNLLDLITGIRKGTKILRTLNCTYASTGKARQKELWEELLNKKYDGKDPIQYSSKWRQAVRAVQESGMKLNSEQQITIFLANYENKIKDWVKITQKVLCSHKQTLTEIIDDFVSEFCHKKGKKSNNLAHVSQKDSKHKIVKLKYLKNKPN

Secondary structure (DSSP, 8-state):
-PPPHHHHHHHHHHHHHHS-HHHHHHHHH--SHHHHHHHHHHHHHHHHHHHHHHHHHHHHH----SS-HHHHHHHHHHHHHHHHHTT----HHHHHHHHHHHHTTT-HHHHHHHHHHHHHS---HHHHHHHHHHHHHGGGG--SS-TTSHHHHHHHHHHHHHHHHHT---

Foldseek 3Di:
DDDDPVRVVVVVVVVVVPDDVVVVCVVVVDPDVVVVVVVVVVVCVVVLVVQLVVLVVCLLQLADPLDALVVSLVVNVVSVVSNVVSVDDDDQVNSQVSVLSSHCVPCVPLSVLVVVVCVVDPDTPVVVSVVSCVVRVVVVPDDDDDPPPPVVVVVVVSVVVVVVVVPDDD